Protein AF-A0A4U7D357-F1 (afdb_monomer_lite)

Radius of gyration: 19.38 Å; chains: 1; bounding box: 42×26×47 Å

Foldseek 3Di:
DQQPLQPDPFKDWDDDWDQDPPGDIDTDIGGDPVSVVSSVVPHDPVDDDDDPDDDDDDPVCVVPPVVDDPLVVLLVVLCVVQQCVPVVGRDDSVSSCVVSVHDD

Structure (mmCIF, N/CA/C/O backbone):
data_AF-A0A4U7D357-F1
#
_entry.id   AF-A0A4U7D357-F1
#
loop_
_atom_site.group_PDB
_atom_site.id
_atom_site.type_symbol
_atom_site.label_atom_id
_atom_site.label_alt_id
_atom_site.label_comp_id
_atom_site.label_asym_id
_atom_site.label_entity_id
_atom_site.label_seq_id
_atom_site.pdbx_PDB_ins_code
_atom_site.Cartn_x
_atom_site.Cartn_y
_atom_site.Cartn_z
_atom_site.occupancy
_atom_site.B_iso_or_equiv
_atom_site.auth_seq_id
_atom_site.auth_comp_id
_atom_site.auth_asym_id
_atom_site.auth_atom_id
_atom_site.pdbx_PDB_model_num
ATOM 1 N N . THR A 1 1 ? 21.815 9.676 -16.291 1.00 62.72 1 THR A N 1
ATOM 2 C CA . THR A 1 1 ? 21.572 9.905 -14.844 1.00 62.72 1 THR A CA 1
ATOM 3 C C . THR A 1 1 ? 21.053 8.634 -14.205 1.00 62.72 1 THR A C 1
ATOM 5 O O . THR A 1 1 ? 20.469 7.845 -14.932 1.00 62.72 1 THR A O 1
ATOM 8 N N . MET A 1 2 ? 21.259 8.429 -12.896 1.00 68.50 2 MET A N 1
ATOM 9 C CA . MET A 1 2 ? 20.812 7.238 -12.142 1.00 68.50 2 MET A CA 1
ATOM 10 C C . MET A 1 2 ? 19.373 6.802 -12.481 1.00 68.50 2 MET A C 1
ATOM 12 O O . MET A 1 2 ? 19.167 5.649 -12.819 1.00 68.50 2 MET A O 1
ATOM 16 N N . PHE A 1 3 ? 18.420 7.739 -12.516 1.00 73.62 3 PHE A N 1
ATOM 17 C CA . PHE A 1 3 ? 17.002 7.461 -12.799 1.00 73.62 3 PHE A CA 1
ATOM 18 C C . PHE A 1 3 ? 16.560 7.820 -14.226 1.00 73.62 3 PHE A C 1
ATOM 20 O O . PHE A 1 3 ? 15.379 8.024 -14.483 1.00 73.62 3 PHE A O 1
ATOM 27 N N . GLY A 1 4 ? 17.498 7.973 -15.164 1.00 78.88 4 GLY A N 1
ATOM 28 C CA . GLY A 1 4 ? 17.178 8.417 -16.525 1.00 78.88 4 GLY A CA 1
ATOM 29 C C . GLY A 1 4 ? 16.250 7.458 -17.274 1.00 78.88 4 GLY A C 1
ATOM 30 O O . GLY A 1 4 ? 15.350 7.918 -17.969 1.00 78.88 4 GLY A O 1
ATOM 31 N N . SER A 1 5 ? 16.429 6.147 -17.091 1.00 81.81 5 SER A N 1
ATOM 32 C CA . SER A 1 5 ? 15.623 5.120 -17.761 1.00 81.81 5 SER A CA 1
ATOM 33 C C . SER A 1 5 ? 14.165 5.090 -17.293 1.00 81.81 5 SER A C 1
ATOM 35 O O . SER A 1 5 ? 13.281 4.775 -18.084 1.00 81.81 5 SER A O 1
ATOM 37 N N . LEU A 1 6 ? 13.905 5.503 -16.047 1.00 80.69 6 LEU A N 1
ATOM 38 C CA . LEU A 1 6 ? 12.559 5.626 -15.480 1.00 80.69 6 LEU A CA 1
ATOM 39 C C . LEU A 1 6 ? 11.828 6.895 -15.948 1.00 80.69 6 LEU A C 1
ATOM 41 O O . LEU A 1 6 ? 10.616 7.001 -15.798 1.00 80.69 6 LEU A O 1
ATOM 45 N N . ARG A 1 7 ? 12.539 7.868 -16.536 1.00 82.88 7 ARG A N 1
ATOM 46 C CA . ARG A 1 7 ? 11.960 9.109 -17.085 1.00 82.88 7 ARG A CA 1
ATOM 47 C C . ARG A 1 7 ? 11.605 8.922 -18.560 1.00 82.88 7 ARG A C 1
ATOM 49 O O . ARG A 1 7 ? 12.091 9.653 -19.422 1.00 82.88 7 ARG A O 1
ATOM 56 N N . ARG A 1 8 ? 10.784 7.911 -18.843 1.00 86.25 8 ARG A N 1
ATOM 57 C CA . ARG A 1 8 ? 10.341 7.535 -20.191 1.00 86.25 8 ARG A CA 1
ATOM 58 C C . ARG A 1 8 ? 8.829 7.714 -20.324 1.00 86.25 8 ARG A C 1
ATOM 60 O O . ARG A 1 8 ? 8.083 7.507 -19.374 1.00 86.25 8 ARG A O 1
ATOM 67 N N . THR A 1 9 ? 8.371 8.081 -21.518 1.00 86.25 9 THR A N 1
ATOM 68 C CA . THR A 1 9 ? 6.939 8.140 -21.840 1.00 86.25 9 THR A CA 1
ATOM 69 C C . THR A 1 9 ? 6.276 6.786 -21.584 1.00 86.25 9 THR A C 1
ATOM 71 O O . THR A 1 9 ? 6.781 5.761 -22.037 1.00 86.25 9 THR A O 1
ATOM 74 N N . GLY A 1 10 ? 5.148 6.782 -20.870 1.00 86.69 10 GLY A N 1
ATOM 75 C CA . GLY A 1 10 ? 4.438 5.551 -20.504 1.00 86.69 10 GLY A CA 1
ATOM 76 C C . GLY A 1 10 ? 4.998 4.837 -19.271 1.00 86.69 10 GLY A C 1
ATOM 77 O O . GLY A 1 10 ? 4.591 3.713 -19.005 1.00 86.69 10 GLY A O 1
ATOM 78 N N . VAL A 1 11 ? 5.912 5.474 -18.530 1.00 91.50 11 VAL A N 1
ATOM 79 C CA . VAL A 1 11 ? 6.450 4.984 -17.256 1.00 91.50 11 VAL A CA 1
ATOM 80 C C . VAL A 1 11 ? 6.209 6.033 -16.172 1.00 91.50 11 VAL A C 1
ATOM 82 O O . VAL A 1 11 ? 6.574 7.198 -16.332 1.00 91.50 11 VAL A O 1
ATOM 85 N N . VAL A 1 12 ? 5.594 5.626 -15.062 1.00 90.19 12 VAL A N 1
ATOM 86 C CA . VAL A 1 12 ? 5.304 6.488 -13.909 1.00 90.19 12 VAL A CA 1
ATOM 87 C C . VAL A 1 12 ? 5.824 5.823 -12.643 1.00 90.19 12 VAL A C 1
ATOM 89 O O . VAL A 1 12 ? 5.436 4.707 -12.322 1.00 90.19 12 VAL A O 1
ATOM 92 N N . VAL A 1 13 ? 6.687 6.516 -11.903 1.00 89.25 13 VAL A N 1
ATOM 93 C CA . VAL A 1 13 ? 7.080 6.099 -10.550 1.00 89.25 13 VAL A CA 1
ATOM 94 C C . VAL A 1 13 ? 6.053 6.654 -9.573 1.00 89.25 13 VAL A C 1
ATOM 96 O O . VAL A 1 13 ? 5.786 7.858 -9.595 1.00 89.25 13 VAL A O 1
ATOM 99 N N . VAL A 1 14 ? 5.483 5.798 -8.729 1.00 86.31 14 VAL A N 1
ATOM 100 C CA . VAL A 1 14 ? 4.456 6.193 -7.756 1.00 86.31 14 VAL A CA 1
ATOM 101 C C . VAL A 1 14 ? 4.980 6.106 -6.320 1.00 86.31 14 VAL A C 1
ATOM 103 O O . VAL A 1 14 ? 5.792 5.229 -6.025 1.00 86.31 14 VAL A O 1
ATOM 106 N N . PRO A 1 15 ? 4.552 7.012 -5.420 1.00 82.50 15 PRO A N 1
ATOM 107 C CA . PRO A 1 15 ? 4.867 6.912 -4.000 1.00 82.50 15 PRO A CA 1
ATOM 108 C C . PRO A 1 15 ? 4.249 5.668 -3.328 1.00 82.50 15 PRO A C 1
ATOM 110 O O . PRO A 1 15 ? 3.219 5.180 -3.799 1.00 82.50 15 PRO A O 1
ATOM 113 N N . PRO A 1 16 ? 4.813 5.228 -2.186 1.00 83.88 16 PRO A N 1
ATOM 114 C CA . PRO A 1 16 ? 6.035 5.749 -1.567 1.00 83.88 16 PRO A CA 1
ATOM 115 C C . PRO A 1 16 ? 7.311 5.277 -2.284 1.00 83.88 16 PRO A C 1
ATOM 117 O O . PRO A 1 16 ? 7.348 4.216 -2.899 1.00 83.88 16 PRO A O 1
ATOM 120 N N . ILE A 1 17 ? 8.376 6.074 -2.170 1.00 85.88 17 ILE A N 1
ATOM 121 C CA . ILE A 1 17 ? 9.738 5.648 -2.510 1.00 85.88 17 ILE A CA 1
ATOM 122 C C . ILE A 1 17 ? 10.468 5.438 -1.184 1.00 85.88 17 ILE A C 1
ATOM 124 O O . ILE A 1 17 ? 10.688 6.399 -0.446 1.00 85.88 17 ILE A O 1
ATOM 128 N N . ASP A 1 18 ? 10.801 4.188 -0.876 1.00 87.25 18 ASP A N 1
ATOM 129 C CA . ASP A 1 18 ? 11.463 3.787 0.367 1.00 87.25 18 ASP A CA 1
ATOM 130 C C . ASP A 1 18 ? 12.979 3.732 0.143 1.00 87.25 18 ASP A C 1
ATOM 132 O O . ASP A 1 18 ? 13.487 2.875 -0.586 1.00 87.25 18 ASP A O 1
ATOM 136 N N . PHE A 1 19 ? 13.698 4.681 0.743 1.00 88.62 19 PHE A N 1
ATOM 137 C CA . PHE A 1 19 ? 15.157 4.723 0.729 1.00 88.62 19 PHE A CA 1
ATOM 138 C C . PHE A 1 19 ? 15.688 4.059 1.990 1.00 88.62 19 PHE A C 1
ATOM 140 O O . PHE A 1 19 ? 15.497 4.557 3.100 1.00 88.62 19 PHE A O 1
ATOM 147 N N . ARG A 1 20 ? 16.395 2.950 1.808 1.00 87.75 20 ARG A N 1
ATOM 148 C CA . ARG A 1 20 ? 16.955 2.174 2.906 1.00 87.75 20 ARG A CA 1
ATOM 149 C C . ARG A 1 20 ? 18.408 2.561 3.172 1.00 87.75 20 ARG A C 1
ATOM 151 O O . ARG A 1 20 ? 19.075 3.129 2.297 1.00 87.75 20 ARG A O 1
ATOM 158 N N . PRO A 1 21 ? 18.927 2.231 4.368 1.00 84.44 21 PRO A N 1
ATOM 159 C CA . PRO A 1 21 ? 20.365 2.158 4.584 1.00 84.44 21 PRO A CA 1
ATOM 160 C C . PRO A 1 21 ? 21.028 1.320 3.477 1.00 84.44 21 PRO A C 1
ATOM 162 O O . PRO A 1 21 ? 20.376 0.495 2.841 1.00 84.44 21 PRO A O 1
ATOM 165 N N . ASP A 1 22 ? 22.306 1.569 3.207 1.00 87.25 22 ASP A N 1
ATOM 166 C CA . ASP A 1 22 ? 23.097 0.872 2.174 1.00 87.25 22 ASP A CA 1
ATOM 167 C C . ASP A 1 22 ? 22.789 1.262 0.715 1.00 87.25 22 ASP A C 1
ATOM 169 O O . ASP A 1 22 ? 23.326 0.677 -0.223 1.00 87.25 22 ASP A O 1
ATOM 173 N N . GLY A 1 23 ? 21.992 2.315 0.502 1.00 87.06 23 GLY A N 1
ATOM 174 C CA . GLY A 1 23 ? 21.773 2.896 -0.828 1.00 87.06 23 GLY A CA 1
ATOM 175 C C . GLY A 1 23 ? 20.736 2.160 -1.678 1.00 87.06 23 GLY A C 1
ATOM 176 O O . GLY A 1 23 ? 20.643 2.412 -2.880 1.00 87.06 23 GLY A O 1
ATOM 177 N N . VAL A 1 24 ? 19.939 1.284 -1.062 1.00 91.12 24 VAL A N 1
ATOM 178 C CA . VAL A 1 24 ? 18.828 0.580 -1.714 1.00 91.12 24 VAL A CA 1
ATOM 179 C C . VAL A 1 24 ? 17.600 1.490 -1.778 1.00 91.12 24 VAL A C 1
ATOM 181 O O . VAL A 1 24 ? 17.223 2.115 -0.788 1.00 91.12 24 VAL A O 1
ATOM 184 N N . ALA A 1 25 ? 16.947 1.539 -2.940 1.00 90.62 25 ALA A N 1
ATOM 185 C CA . ALA A 1 25 ? 15.670 2.221 -3.121 1.00 90.62 25 ALA A CA 1
ATOM 186 C C . ALA A 1 25 ? 14.605 1.218 -3.577 1.00 90.62 25 ALA A C 1
ATOM 188 O O . ALA A 1 25 ? 14.748 0.601 -4.633 1.00 90.62 25 ALA A O 1
ATOM 189 N N . ARG A 1 26 ? 13.525 1.080 -2.802 1.00 90.69 26 ARG A N 1
ATOM 190 C CA . ARG A 1 26 ? 12.326 0.332 -3.197 1.00 90.69 26 ARG A CA 1
ATOM 191 C C . ARG A 1 26 ? 11.300 1.322 -3.739 1.00 90.69 26 ARG A C 1
ATOM 193 O O . ARG A 1 26 ? 10.977 2.321 -3.099 1.00 90.69 26 ARG A O 1
ATOM 200 N N . LEU A 1 27 ? 10.806 1.046 -4.938 1.00 88.69 27 LEU A N 1
ATOM 201 C CA . LEU A 1 27 ? 9.866 1.900 -5.654 1.00 88.69 27 LEU A CA 1
ATOM 202 C C . LEU A 1 27 ? 8.866 1.048 -6.433 1.00 88.69 27 LEU A C 1
ATOM 204 O O . LEU A 1 27 ? 9.183 -0.072 -6.832 1.00 88.69 27 LEU A O 1
ATOM 208 N N . THR A 1 28 ? 7.685 1.608 -6.678 1.00 89.12 28 THR A N 1
ATOM 209 C CA . THR A 1 28 ? 6.685 1.032 -7.582 1.00 89.12 28 THR A CA 1
ATOM 210 C C . THR A 1 28 ? 6.702 1.802 -8.900 1.00 89.12 28 THR A C 1
ATOM 212 O O . THR A 1 28 ? 6.700 3.037 -8.913 1.00 89.12 28 THR A O 1
ATOM 215 N N . VAL A 1 29 ? 6.710 1.074 -10.020 1.00 90.00 29 VAL A N 1
ATOM 216 C CA . VAL A 1 29 ? 6.660 1.640 -11.374 1.00 90.00 29 VAL A CA 1
ATOM 217 C C . VAL A 1 29 ? 5.432 1.127 -12.105 1.00 90.00 29 VAL A C 1
ATOM 219 O O . VAL A 1 29 ? 5.178 -0.073 -12.126 1.00 90.00 29 VAL A O 1
ATOM 222 N N . LEU A 1 30 ? 4.709 2.042 -12.742 1.00 89.62 30 LEU A N 1
ATOM 223 C CA . LEU A 1 30 ? 3.541 1.770 -13.568 1.00 89.62 30 LEU A CA 1
ATOM 224 C C . LEU A 1 30 ? 3.856 2.036 -15.027 1.00 89.62 30 LEU A C 1
ATOM 226 O O . LEU A 1 30 ? 4.535 3.010 -15.352 1.00 89.62 30 LEU A O 1
ATOM 230 N N . GLY A 1 31 ? 3.317 1.203 -15.903 1.00 89.25 31 GLY A N 1
ATOM 231 C CA . GLY A 1 31 ? 3.440 1.374 -17.338 1.00 89.25 31 GLY A CA 1
ATOM 232 C C . GLY A 1 31 ? 3.029 0.123 -18.092 1.00 89.25 31 GLY A C 1
ATOM 233 O O . GLY A 1 31 ? 2.878 -0.951 -17.509 1.00 89.25 31 GLY A O 1
ATOM 234 N N . ASP A 1 32 ? 2.888 0.268 -19.404 1.00 88.44 32 ASP A N 1
ATOM 235 C CA . ASP A 1 32 ? 2.678 -0.871 -20.291 1.00 88.44 32 ASP A CA 1
ATOM 236 C C . ASP A 1 32 ? 3.935 -1.753 -20.365 1.00 88.44 32 ASP A C 1
ATOM 238 O O . ASP A 1 32 ? 5.064 -1.300 -20.136 1.00 88.44 32 ASP A O 1
ATOM 242 N N . GLN A 1 33 ? 3.753 -3.022 -20.746 1.00 87.56 33 GLN A N 1
ATOM 243 C CA . GLN A 1 33 ? 4.828 -4.023 -20.741 1.00 87.56 33 GLN A CA 1
ATOM 244 C C . GLN A 1 33 ? 6.077 -3.600 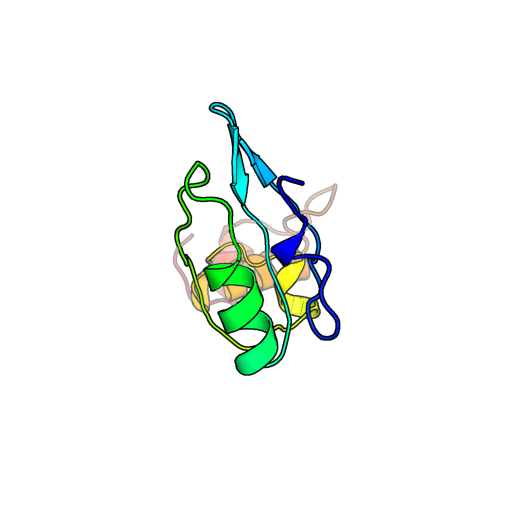-21.533 1.00 87.56 33 GLN A C 1
ATOM 246 O O . GLN A 1 33 ? 7.197 -3.853 -21.091 1.00 87.56 33 GLN A O 1
ATOM 251 N N . GLY A 1 34 ? 5.900 -2.958 -22.693 1.00 91.44 34 GLY A N 1
ATOM 252 C CA . GLY A 1 34 ? 7.007 -2.489 -23.535 1.00 91.44 34 GLY A CA 1
ATOM 253 C C . GLY A 1 34 ? 7.834 -1.387 -22.861 1.00 91.44 34 GLY A C 1
ATOM 254 O O . GLY A 1 34 ? 9.016 -1.603 -22.585 1.00 91.44 34 GLY A O 1
ATOM 255 N N . PRO A 1 35 ? 7.229 -0.226 -22.541 1.00 91.00 35 PRO A N 1
ATOM 256 C CA . PRO A 1 35 ? 7.904 0.852 -21.822 1.00 91.00 35 PRO A CA 1
ATOM 257 C C . PRO A 1 35 ? 8.577 0.412 -20.516 1.00 91.00 35 PRO A C 1
ATOM 259 O O . PRO A 1 35 ? 9.695 0.852 -20.245 1.00 91.00 35 PRO A O 1
ATOM 262 N N . LEU A 1 36 ? 7.942 -0.474 -19.737 1.00 90.12 36 LEU A N 1
ATOM 263 C CA . LEU A 1 36 ? 8.509 -0.978 -18.485 1.00 90.12 36 LEU A CA 1
ATOM 264 C C . LEU A 1 36 ? 9.746 -1.855 -18.726 1.00 90.12 36 LEU A C 1
ATOM 266 O O . LEU A 1 36 ? 10.772 -1.667 -18.071 1.00 90.12 36 LEU A O 1
ATOM 270 N N . ARG A 1 37 ? 9.681 -2.775 -19.697 1.00 90.06 37 ARG A N 1
ATOM 271 C CA . ARG A 1 37 ? 10.822 -3.622 -20.075 1.00 90.06 37 ARG A CA 1
ATOM 272 C C . ARG A 1 37 ? 12.014 -2.779 -20.521 1.00 90.06 37 ARG A C 1
ATOM 274 O O . ARG A 1 37 ? 13.132 -3.031 -20.080 1.00 90.06 37 ARG A O 1
ATOM 281 N N . ASP A 1 38 ? 11.775 -1.764 -21.344 1.00 92.50 38 ASP A N 1
ATOM 282 C CA . ASP A 1 38 ? 12.833 -0.873 -21.820 1.00 92.50 38 ASP A CA 1
ATOM 283 C C . ASP A 1 38 ? 13.429 -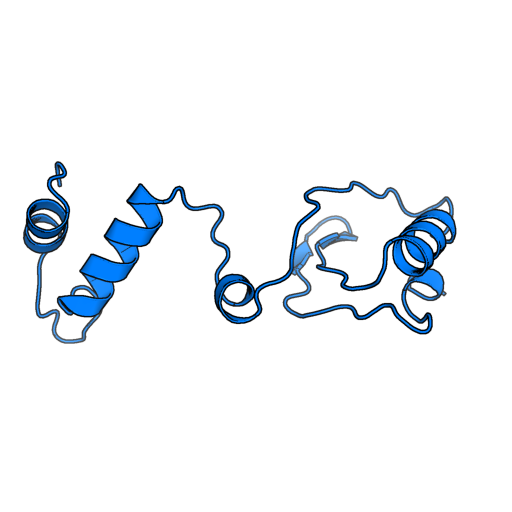0.016 -20.693 1.00 92.50 38 ASP A C 1
ATOM 285 O O . ASP A 1 38 ? 14.628 0.267 -20.693 1.00 92.50 38 ASP A O 1
ATOM 289 N N . ALA A 1 39 ? 12.610 0.403 -19.723 1.00 91.00 39 ALA A N 1
ATOM 290 C CA . ALA A 1 39 ? 13.075 1.157 -18.563 1.00 91.00 39 ALA A CA 1
ATOM 291 C C . ALA A 1 39 ? 13.985 0.316 -17.652 1.00 91.00 39 ALA A C 1
ATOM 293 O O . ALA A 1 39 ? 15.013 0.822 -17.196 1.00 91.00 39 ALA A O 1
ATOM 294 N N . LEU A 1 40 ? 13.641 -0.960 -17.436 1.00 89.00 40 LEU A N 1
ATOM 295 C CA . LEU A 1 40 ? 14.469 -1.911 -16.685 1.00 89.00 40 LEU A CA 1
ATOM 296 C C . LEU A 1 40 ? 15.769 -2.235 -17.431 1.00 89.00 40 LEU A C 1
ATOM 298 O O . LEU A 1 40 ? 16.843 -2.159 -16.847 1.00 89.00 40 LEU A O 1
ATOM 302 N N . ALA A 1 41 ? 15.694 -2.509 -18.736 1.00 90.44 41 ALA A N 1
ATOM 303 C CA . ALA A 1 41 ? 16.873 -2.792 -19.559 1.00 90.44 41 ALA A CA 1
ATOM 304 C C . ALA A 1 41 ? 17.821 -1.585 -19.706 1.00 90.44 41 ALA A C 1
ATOM 306 O O . ALA A 1 41 ? 19.002 -1.755 -19.988 1.00 90.44 41 ALA A O 1
ATOM 307 N N . GLY A 1 42 ? 17.308 -0.363 -19.539 1.00 90.88 42 GLY A N 1
ATOM 308 C CA . GLY A 1 42 ? 18.091 0.871 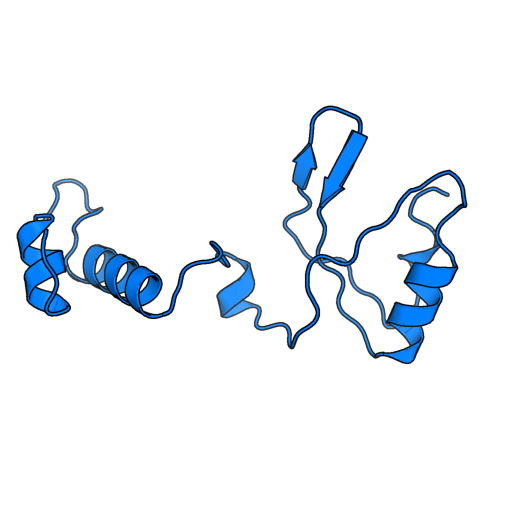-19.598 1.00 90.88 42 GLY A CA 1
ATOM 309 C C . GLY A 1 42 ? 18.731 1.286 -18.270 1.00 90.88 42 GLY A C 1
ATOM 310 O O . GLY A 1 42 ? 19.320 2.371 -18.210 1.00 90.88 42 GLY A O 1
ATOM 311 N N . LEU A 1 43 ? 18.577 0.496 -17.200 1.00 89.94 43 LEU A N 1
ATOM 312 C CA . LEU A 1 43 ? 19.246 0.771 -15.931 1.00 89.94 43 LEU A CA 1
ATOM 313 C C . LEU A 1 43 ? 20.773 0.668 -16.109 1.00 89.94 43 LEU A C 1
ATOM 315 O O . LEU A 1 43 ? 21.250 -0.249 -16.770 1.00 89.94 43 LEU A O 1
ATOM 319 N N . PRO A 1 44 ? 21.564 1.612 -15.565 1.00 89.75 44 PRO A N 1
ATOM 320 C CA . PRO A 1 44 ? 23.019 1.535 -15.652 1.00 89.75 44 PRO A CA 1
ATOM 321 C C . PRO A 1 44 ? 23.572 0.284 -14.958 1.00 89.75 44 PRO A C 1
ATOM 323 O O . PRO A 1 44 ? 23.173 0.026 -13.830 1.00 89.75 44 PRO A O 1
ATOM 326 N N . ASP A 1 45 ? 24.597 -0.358 -15.527 1.00 88.50 45 ASP A N 1
ATOM 327 C CA . ASP A 1 45 ? 25.222 -1.598 -15.007 1.00 88.50 45 ASP A CA 1
ATOM 328 C C . ASP A 1 45 ? 25.675 -1.552 -13.535 1.00 88.50 45 ASP A C 1
ATOM 330 O O . ASP A 1 45 ? 25.856 -2.577 -12.889 1.00 88.50 45 ASP A O 1
ATOM 334 N N . ARG A 1 46 ? 25.890 -0.350 -12.987 1.00 89.38 46 ARG A N 1
ATOM 335 C CA . ARG A 1 46 ? 26.248 -0.134 -11.573 1.00 89.38 46 ARG A CA 1
ATOM 336 C C . ARG A 1 46 ? 25.060 -0.230 -10.605 1.00 89.38 46 ARG A C 1
ATOM 338 O O . ARG A 1 46 ? 25.261 -0.059 -9.407 1.00 89.38 46 ARG A O 1
ATOM 345 N N . ILE A 1 47 ? 23.840 -0.361 -11.118 1.00 88.69 47 ILE A N 1
ATOM 346 C CA . ILE A 1 47 ? 22.614 -0.512 -10.338 1.00 88.69 47 ILE A CA 1
ATOM 347 C C . ILE A 1 47 ? 22.200 -1.971 -10.451 1.00 88.69 47 ILE A C 1
ATOM 349 O O . ILE A 1 47 ? 21.812 -2.414 -11.528 1.00 88.69 47 ILE A O 1
ATOM 353 N N . ASP A 1 48 ? 22.266 -2.690 -9.336 1.00 89.94 48 ASP A N 1
ATOM 354 C CA . ASP A 1 48 ? 21.607 -3.985 -9.240 1.00 89.94 48 ASP A CA 1
ATOM 355 C C . ASP A 1 48 ? 20.095 -3.777 -9.089 1.00 89.94 48 ASP A C 1
ATOM 357 O O . ASP A 1 48 ? 19.649 -2.852 -8.401 1.00 89.94 48 ASP A O 1
ATOM 361 N N . SER A 1 49 ? 19.305 -4.596 -9.777 1.00 89.44 49 SER A N 1
ATOM 362 C CA . SER A 1 49 ? 17.853 -4.445 -9.824 1.00 89.44 49 SER A CA 1
ATOM 363 C C . SER A 1 49 ? 17.161 -5.782 -9.628 1.00 89.44 49 SER A C 1
ATOM 365 O O . SER A 1 49 ? 17.386 -6.721 -10.389 1.00 89.44 49 SER A O 1
ATOM 367 N N . GLU A 1 50 ? 16.244 -5.823 -8.670 1.00 91.00 50 GLU A N 1
ATOM 368 C CA . GLU A 1 50 ? 15.419 -6.984 -8.372 1.00 91.00 50 GLU A CA 1
ATOM 369 C C . GLU A 1 50 ? 13.942 -6.636 -8.583 1.00 91.00 50 GLU A C 1
ATOM 371 O O . GLU A 1 50 ? 13.441 -5.626 -8.078 1.00 91.00 50 GLU A O 1
ATOM 376 N N . VAL A 1 51 ? 13.225 -7.476 -9.334 1.00 89.94 51 VAL A N 1
ATOM 377 C CA . VAL A 1 51 ? 11.773 -7.342 -9.496 1.00 89.94 51 VAL A CA 1
ATOM 378 C C . VAL A 1 51 ? 11.089 -8.114 -8.376 1.00 89.94 51 VAL A C 1
ATOM 380 O O . VAL A 1 51 ? 10.979 -9.334 -8.429 1.00 89.94 51 VAL A O 1
ATOM 383 N N . LEU A 1 52 ? 10.603 -7.384 -7.375 1.00 88.25 52 LEU A N 1
ATOM 384 C CA . LEU A 1 52 ? 9.948 -7.968 -6.202 1.00 88.25 52 LEU A CA 1
ATOM 385 C C . LEU A 1 52 ? 8.518 -8.452 -6.491 1.00 88.25 52 LEU A C 1
ATOM 387 O O . LEU A 1 52 ? 8.061 -9.427 -5.901 1.00 88.25 52 LEU A O 1
ATOM 391 N N . ARG A 1 53 ? 7.789 -7.756 -7.377 1.00 83.06 53 ARG A N 1
ATOM 392 C CA . ARG A 1 53 ? 6.394 -8.065 -7.727 1.00 83.06 53 ARG A CA 1
ATOM 393 C C . ARG A 1 53 ? 6.023 -7.507 -9.103 1.00 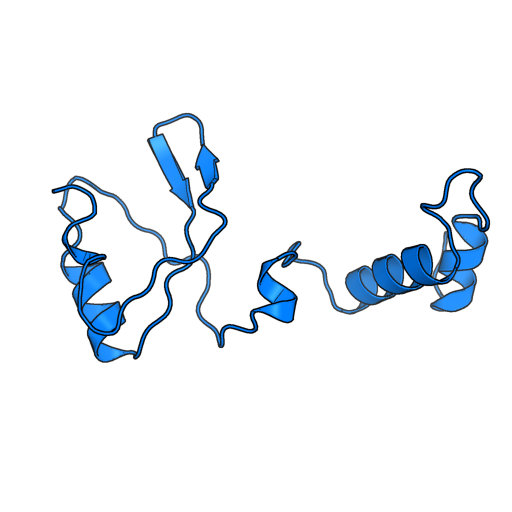83.06 53 ARG A C 1
ATOM 395 O O . ARG A 1 53 ? 6.490 -6.437 -9.485 1.00 83.06 53 ARG A O 1
ATOM 402 N N . ILE A 1 54 ? 5.136 -8.209 -9.811 1.00 86.50 54 ILE A N 1
ATOM 403 C CA . ILE A 1 54 ? 4.435 -7.730 -11.011 1.00 86.50 54 ILE A CA 1
ATOM 404 C C . ILE A 1 54 ? 2.936 -7.943 -10.792 1.00 86.50 54 ILE A C 1
ATOM 406 O O . ILE A 1 54 ? 2.533 -9.016 -10.347 1.00 86.50 54 ILE A O 1
ATOM 410 N N . GLY A 1 55 ? 2.114 -6.947 -11.111 1.00 82.69 55 GLY A N 1
ATOM 411 C CA . GLY A 1 55 ? 0.663 -7.042 -10.979 1.00 82.69 55 GLY A CA 1
ATOM 412 C C . GLY A 1 55 ? -0.053 -5.808 -11.511 1.00 82.69 55 GLY A C 1
ATOM 413 O O . GLY A 1 55 ? 0.585 -4.848 -11.950 1.00 82.69 55 GLY A O 1
ATOM 414 N N . GLU A 1 56 ? -1.382 -5.847 -11.469 1.00 79.69 56 GLU A N 1
ATOM 415 C CA . GLU A 1 56 ? -2.198 -4.662 -11.712 1.00 79.69 56 GLU A CA 1
ATOM 416 C C . GLU A 1 56 ? -2.057 -3.684 -10.545 1.00 79.69 56 GLU A C 1
ATOM 418 O O . GLU A 1 56 ? -1.978 -4.078 -9.380 1.00 79.69 56 GLU A O 1
ATOM 423 N N . TYR A 1 57 ? -2.007 -2.393 -10.860 1.00 73.69 57 TYR A N 1
ATOM 424 C CA . TYR A 1 57 ? -1.920 -1.361 -9.840 1.00 73.69 57 TYR A CA 1
ATOM 425 C C . TYR A 1 57 ? -3.308 -0.869 -9.450 1.00 73.69 57 TYR A C 1
ATOM 427 O O . TYR A 1 57 ? -3.957 -0.153 -10.213 1.00 73.69 57 TYR A O 1
ATOM 435 N N . ASP A 1 58 ? -3.725 -1.200 -8.230 1.00 72.44 58 ASP A N 1
ATOM 436 C CA . ASP A 1 58 ? -4.861 -0.564 -7.573 1.00 72.44 58 ASP A CA 1
ATOM 437 C C . ASP A 1 58 ? -4.360 0.512 -6.596 1.00 72.44 58 ASP A C 1
ATOM 439 O O . ASP A 1 58 ? -3.758 0.222 -5.560 1.00 72.44 58 ASP A O 1
ATOM 443 N N . TRP A 1 59 ? -4.619 1.782 -6.922 1.00 61.00 59 TRP A N 1
ATOM 444 C CA . TRP A 1 59 ? -4.238 2.938 -6.102 1.00 61.00 59 TRP A CA 1
ATOM 445 C C . TRP A 1 59 ? -4.913 2.947 -4.724 1.00 61.00 59 TRP A C 1
ATOM 447 O O . TRP A 1 59 ? -4.389 3.567 -3.798 1.00 61.00 59 TRP A O 1
ATOM 457 N N . ARG A 1 60 ? -6.056 2.263 -4.570 1.00 58.75 60 ARG A N 1
ATOM 458 C CA . ARG A 1 60 ? -6.732 2.105 -3.274 1.00 58.75 60 ARG A CA 1
ATOM 459 C C . ARG A 1 60 ? -5.998 1.114 -2.379 1.00 58.75 60 ARG A C 1
ATOM 461 O O . ARG A 1 60 ? -5.986 1.300 -1.168 1.00 58.75 60 ARG A O 1
ATOM 468 N N . GLN A 1 61 ? -5.365 0.109 -2.981 1.00 54.47 61 GLN A N 1
ATOM 469 C CA . GLN A 1 61 ? -4.553 -0.885 -2.284 1.00 54.47 61 GLN A CA 1
ATOM 470 C C . GLN A 1 61 ? -3.130 -0.372 -2.033 1.00 54.47 61 GLN A C 1
ATOM 472 O O . GLN A 1 61 ? -2.542 -0.691 -1.020 1.00 54.47 61 GLN A O 1
ATOM 477 N N . HIS A 1 62 ? -2.559 0.478 -2.890 1.00 52.28 62 HIS A N 1
ATOM 478 C CA . HIS A 1 62 ? -1.139 0.847 -2.776 1.00 52.28 62 HIS A CA 1
ATOM 479 C C . HIS A 1 62 ? -0.767 1.860 -1.687 1.00 52.28 62 HIS A C 1
ATOM 481 O O . HIS A 1 62 ? 0.407 1.940 -1.327 1.00 52.28 62 HIS A O 1
ATOM 487 N N . LEU A 1 63 ? -1.713 2.634 -1.142 1.00 49.72 63 LEU A N 1
ATOM 488 C CA . LEU A 1 63 ? -1.406 3.446 0.047 1.00 49.72 63 LEU A CA 1
ATOM 489 C C . LEU A 1 63 ? -1.106 2.557 1.266 1.00 49.72 63 LEU A C 1
ATOM 491 O O . LEU A 1 63 ? -0.390 2.984 2.167 1.00 49.72 63 LEU A O 1
ATOM 495 N N . PHE A 1 64 ? -1.603 1.317 1.245 1.00 49.78 64 PHE A N 1
ATOM 496 C CA . PHE A 1 64 ? -1.388 0.287 2.244 1.00 49.78 64 PHE A CA 1
ATOM 497 C C . PHE A 1 64 ? -1.470 -1.075 1.549 1.00 49.78 64 PHE A C 1
ATOM 499 O O . PHE A 1 64 ? -2.505 -1.733 1.617 1.00 49.78 64 PHE A O 1
ATOM 506 N N . ASP A 1 65 ? -0.384 -1.518 0.910 1.00 58.28 65 ASP A N 1
ATOM 507 C CA . ASP A 1 65 ? -0.188 -2.944 0.617 1.00 58.28 65 ASP A CA 1
ATOM 508 C C . ASP A 1 65 ? 0.779 -3.511 1.668 1.00 58.28 65 ASP A C 1
ATOM 510 O O . ASP A 1 65 ? 1.983 -3.611 1.425 1.00 58.28 65 ASP A O 1
ATOM 514 N N . PRO A 1 66 ? 0.291 -3.785 2.891 1.00 58.94 66 PRO A N 1
ATOM 515 C CA . PRO A 1 66 ? 1.095 -4.296 3.994 1.00 58.94 66 PRO A CA 1
ATOM 516 C C . PRO A 1 66 ? 1.552 -5.753 3.810 1.00 58.94 66 PRO A C 1
ATOM 518 O O . PRO A 1 66 ? 1.976 -6.359 4.790 1.00 58.94 66 PRO A O 1
ATOM 521 N N . GLU A 1 67 ? 1.456 -6.330 2.602 1.00 68.19 67 GLU A N 1
ATOM 522 C CA . GLU A 1 67 ? 1.703 -7.760 2.356 1.00 68.19 67 GLU A CA 1
ATOM 523 C C . GLU A 1 67 ? 0.825 -8.656 3.251 1.00 68.19 67 GLU A C 1
ATOM 525 O O . GLU A 1 67 ? 1.211 -9.760 3.635 1.00 68.19 67 GLU A O 1
ATOM 530 N N . LEU A 1 68 ? -0.369 -8.169 3.604 1.00 79.06 68 LEU A N 1
ATOM 531 C CA . LEU A 1 68 ? -1.318 -8.919 4.415 1.00 79.06 68 LEU A CA 1
ATOM 532 C C . LEU A 1 68 ? -2.030 -9.958 3.556 1.00 79.06 68 LEU A C 1
ATOM 534 O O . LEU A 1 68 ? -2.456 -9.692 2.435 1.00 79.06 68 LEU A O 1
ATOM 538 N N . THR A 1 69 ? -2.197 -11.144 4.126 1.00 84.62 69 THR A N 1
ATOM 539 C CA . THR A 1 69 ? -3.168 -12.122 3.626 1.00 84.62 69 THR A CA 1
ATOM 540 C C . THR A 1 69 ? -4.585 -11.553 3.713 1.00 84.62 69 THR A C 1
ATOM 542 O O . THR A 1 69 ? -4.850 -10.712 4.576 1.00 84.62 69 THR A O 1
ATOM 545 N N . ASP A 1 70 ? -5.512 -12.070 2.902 1.00 80.38 70 ASP A N 1
ATOM 546 C CA . ASP A 1 70 ? -6.927 -11.661 2.929 1.00 80.38 70 ASP A CA 1
ATOM 547 C C . ASP A 1 70 ? -7.486 -11.651 4.362 1.00 80.38 70 ASP A C 1
ATOM 549 O O . ASP A 1 70 ? -8.056 -10.665 4.817 1.00 80.38 70 ASP A O 1
ATOM 553 N N . ARG A 1 71 ? -7.183 -12.696 5.144 1.00 88.56 71 ARG A N 1
ATOM 554 C CA . ARG A 1 71 ? -7.641 -12.816 6.535 1.00 88.56 71 ARG A CA 1
ATOM 555 C C . ARG A 1 71 ? -7.053 -11.759 7.472 1.00 88.56 71 ARG A C 1
ATOM 557 O O . ARG A 1 71 ? -7.701 -11.345 8.428 1.00 88.56 71 ARG A O 1
ATOM 564 N N . GLN A 1 72 ? -5.812 -11.339 7.245 1.00 91.31 72 GLN A N 1
ATOM 565 C CA . GLN A 1 72 ? -5.203 -10.275 8.043 1.00 91.31 72 GLN A CA 1
ATOM 566 C C . GLN A 1 72 ? -5.727 -8.894 7.637 1.00 91.31 72 GLN A C 1
ATOM 568 O O . GLN A 1 72 ? -5.846 -8.016 8.491 1.00 91.31 72 GLN A O 1
ATOM 573 N N . PHE A 1 73 ? -6.053 -8.704 6.357 1.00 88.75 73 PHE A N 1
ATOM 574 C CA . PHE A 1 73 ? -6.745 -7.507 5.901 1.00 88.75 73 PHE A CA 1
ATOM 575 C C . PHE A 1 73 ? -8.137 -7.413 6.540 1.00 88.75 73 PHE A C 1
ATOM 577 O O . PHE A 1 73 ? -8.468 -6.370 7.101 1.00 88.75 73 PHE A O 1
ATOM 584 N N . ASP A 1 74 ? -8.896 -8.513 6.557 1.00 89.69 74 ASP A N 1
ATOM 585 C CA . ASP A 1 74 ? -10.203 -8.593 7.220 1.00 89.69 74 ASP A CA 1
ATOM 586 C C . ASP A 1 74 ? -10.106 -8.247 8.713 1.00 89.69 74 ASP A C 1
ATOM 588 O O . ASP A 1 74 ? -10.925 -7.489 9.232 1.00 89.69 74 ASP A O 1
ATOM 592 N N . ALA A 1 75 ? -9.063 -8.729 9.400 1.00 94.12 75 ALA A N 1
ATOM 593 C CA . ALA A 1 75 ? -8.812 -8.388 10.800 1.00 94.12 75 ALA A CA 1
ATOM 594 C C . ALA A 1 75 ? -8.541 -6.889 11.006 1.00 94.12 75 ALA A C 1
ATOM 596 O O . ALA A 1 75 ? -9.070 -6.282 11.939 1.00 94.12 75 ALA A O 1
ATOM 597 N N . LEU A 1 76 ? -7.742 -6.272 10.130 1.00 92.94 76 LEU A N 1
ATOM 598 C CA . LEU A 1 76 ? -7.456 -4.839 10.196 1.00 92.94 76 LEU A CA 1
ATOM 599 C C . LEU A 1 76 ? -8.709 -4.002 9.905 1.00 92.94 76 LEU A C 1
ATOM 601 O O . LEU A 1 76 ? -8.974 -3.033 10.617 1.00 92.94 76 LEU A O 1
ATOM 605 N N . ALA A 1 77 ? -9.488 -4.384 8.890 1.00 92.69 77 ALA A N 1
ATOM 606 C CA . ALA A 1 77 ? -10.742 -3.725 8.547 1.00 92.69 77 ALA A CA 1
ATOM 607 C C . ALA A 1 77 ? -11.738 -3.802 9.714 1.00 92.69 77 ALA A C 1
ATOM 609 O O . ALA A 1 77 ? -12.253 -2.771 10.146 1.00 92.69 77 ALA A O 1
ATOM 610 N N . ALA A 1 78 ? -11.919 -4.991 10.299 1.00 96.12 78 ALA A N 1
ATOM 611 C CA . ALA A 1 78 ? -12.759 -5.205 11.474 1.00 96.12 78 ALA A CA 1
ATOM 612 C C . ALA A 1 78 ? -12.332 -4.328 12.661 1.00 96.12 78 ALA A C 1
ATOM 614 O O . ALA A 1 78 ? -13.182 -3.674 13.262 1.00 96.12 78 ALA A O 1
ATOM 615 N N . ALA A 1 79 ? -11.028 -4.253 12.954 1.00 96.25 79 ALA A N 1
ATOM 616 C CA . ALA A 1 79 ? -10.480 -3.413 14.020 1.00 96.25 79 ALA A CA 1
ATOM 617 C C . ALA A 1 79 ? -10.766 -1.917 13.813 1.00 96.25 79 ALA A C 1
ATOM 619 O O . ALA A 1 79 ? -11.110 -1.205 14.760 1.00 96.25 79 ALA A O 1
ATOM 620 N N . VAL A 1 80 ? -10.644 -1.419 12.582 1.00 95.31 80 VAL A N 1
ATOM 621 C CA . VAL A 1 80 ? -10.988 -0.026 12.266 1.00 95.31 80 VAL A CA 1
ATOM 622 C C . VAL A 1 80 ? -12.493 0.207 12.416 1.00 95.31 80 VAL A C 1
ATOM 624 O O . VAL A 1 80 ? -12.891 1.164 13.075 1.00 95.31 80 VAL A O 1
ATOM 627 N N . GLU A 1 81 ? -13.327 -0.674 11.863 1.00 95.62 81 GLU A N 1
ATOM 628 C CA . GLU A 1 81 ? -14.790 -0.541 11.886 1.00 95.62 81 GLU A CA 1
ATOM 629 C C . GLU A 1 81 ? -15.392 -0.576 13.292 1.00 95.62 81 GLU A C 1
ATOM 631 O O . GLU A 1 81 ? -16.364 0.130 13.556 1.00 95.62 81 GLU A O 1
ATOM 636 N N . CYS A 1 82 ? -14.847 -1.393 14.197 1.00 96.56 82 CYS A N 1
ATOM 637 C CA . CYS A 1 82 ? -15.342 -1.487 15.570 1.00 96.56 82 CYS A CA 1
ATOM 638 C C . CYS A 1 82 ? -14.740 -0.428 16.509 1.00 96.56 82 CYS A C 1
ATOM 640 O O . CYS A 1 82 ? -15.049 -0.415 17.696 1.00 96.56 82 CYS A O 1
ATOM 642 N N . GLY A 1 83 ? -13.872 0.454 16.007 1.00 96.75 83 GLY A N 1
ATOM 643 C CA . GLY A 1 83 ? -13.259 1.512 16.807 1.00 96.75 83 GLY A CA 1
ATOM 644 C C . GLY A 1 83 ? -12.161 1.018 17.756 1.00 96.75 83 GLY A C 1
ATOM 645 O O . GLY A 1 83 ? -11.874 1.653 18.774 1.00 96.75 83 GLY A O 1
ATOM 646 N N . TYR A 1 84 ? -11.490 -0.093 17.424 1.00 96.81 84 TYR A N 1
ATOM 647 C CA . TYR A 1 84 ? -10.316 -0.584 18.162 1.00 96.81 84 TYR A CA 1
ATOM 648 C C . TYR A 1 84 ? -9.170 0.445 18.180 1.00 96.81 84 TYR A C 1
ATOM 650 O O . TYR A 1 84 ? -8.365 0.487 19.111 1.00 96.81 84 TYR A O 1
ATOM 658 N N . TYR A 1 85 ? -9.073 1.303 17.165 1.00 95.56 85 TYR A N 1
ATOM 659 C CA . TYR A 1 85 ? -8.048 2.351 17.082 1.00 95.56 85 TYR A CA 1
ATOM 660 C C . TYR A 1 85 ? -8.540 3.748 17.494 1.00 95.56 85 TYR A C 1
ATOM 662 O O . TYR A 1 85 ? -7.777 4.709 17.400 1.00 95.56 85 TYR A O 1
ATOM 670 N N . GLU A 1 86 ? -9.785 3.886 17.955 1.00 96.94 86 GLU A N 1
ATOM 671 C CA . GLU A 1 86 ? -10.310 5.169 18.429 1.00 96.94 86 GLU A CA 1
ATOM 672 C C . GLU A 1 86 ? -9.687 5.589 19.768 1.00 96.94 86 GLU A C 1
ATOM 674 O O . GLU A 1 86 ? -9.107 4.786 20.503 1.00 96.94 86 GLU A O 1
ATOM 67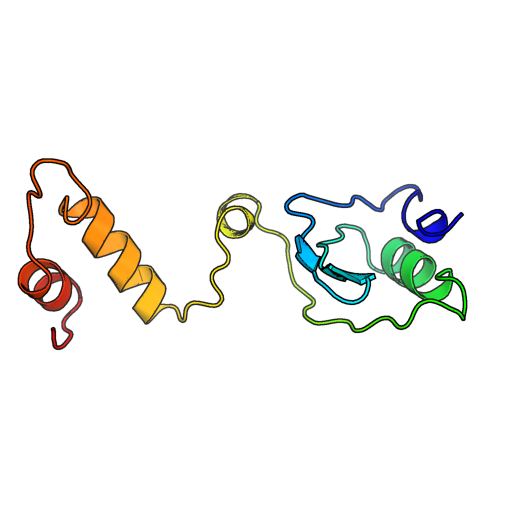9 N N . SER A 1 87 ? -9.806 6.878 20.089 1.00 93.44 87 SER A N 1
ATOM 680 C CA . SER A 1 87 ? -9.374 7.430 21.372 1.00 93.44 87 SER A CA 1
ATOM 681 C C . SER A 1 87 ? -10.510 8.257 21.992 1.00 93.44 87 SER A C 1
ATOM 683 O O . SER A 1 87 ? -10.781 9.358 21.503 1.00 93.44 87 SER A O 1
ATOM 685 N N . PRO A 1 88 ? -11.180 7.760 23.055 1.00 93.94 88 PRO A N 1
ATOM 686 C CA . PRO A 1 88 ? -10.972 6.456 23.698 1.00 93.94 88 PRO A CA 1
ATOM 687 C C . PRO A 1 88 ? -11.392 5.277 22.803 1.00 93.94 88 PRO A C 1
ATOM 689 O O . PRO A 1 88 ? -12.271 5.414 21.960 1.00 93.94 88 PRO A O 1
ATOM 692 N N . ARG A 1 89 ? -10.759 4.117 23.010 1.00 96.88 89 ARG A N 1
ATOM 693 C CA . ARG A 1 89 ? -11.013 2.882 22.253 1.00 96.88 89 ARG A CA 1
ATOM 694 C C . ARG A 1 89 ? -12.432 2.368 22.513 1.00 96.88 89 ARG A C 1
ATOM 696 O O . ARG A 1 89 ? -12.812 2.210 23.672 1.00 96.88 89 ARG A O 1
ATOM 703 N N . ALA A 1 90 ? -13.170 2.071 21.444 1.00 96.94 90 ALA A N 1
ATOM 704 C CA . ALA A 1 90 ? -14.554 1.596 21.518 1.00 96.94 90 ALA A CA 1
ATOM 705 C C . ALA A 1 90 ? -14.690 0.061 21.539 1.00 96.94 90 ALA A C 1
ATOM 707 O O . ALA A 1 90 ? -15.726 -0.439 21.972 1.00 96.94 90 ALA A O 1
ATOM 708 N N . ALA A 1 91 ? -13.654 -0.678 21.124 1.00 97.44 91 ALA A N 1
ATOM 709 C CA . ALA A 1 91 ? -13.657 -2.143 21.054 1.00 97.44 91 ALA A CA 1
ATOM 710 C C . ALA A 1 91 ? -12.312 -2.766 21.446 1.00 97.44 91 ALA A C 1
ATOM 712 O O . ALA A 1 91 ? -11.255 -2.161 21.273 1.00 97.44 91 ALA A O 1
ATOM 713 N N . SER A 1 92 ? -12.359 -3.989 21.961 1.00 96.75 92 SER A N 1
ATOM 714 C CA . SER A 1 92 ? -11.221 -4.823 22.359 1.00 96.75 92 SER A CA 1
ATOM 715 C C . SER A 1 92 ? -10.691 -5.691 21.207 1.00 96.75 92 SER A C 1
ATOM 717 O O . SER A 1 92 ? -11.220 -5.650 20.099 1.00 96.75 92 SER A O 1
ATOM 719 N N . VAL A 1 93 ? -9.606 -6.443 21.438 1.00 96.38 93 VAL A N 1
ATOM 720 C CA . VAL A 1 93 ? -9.082 -7.377 20.420 1.00 96.38 93 VAL A CA 1
ATOM 721 C C . VAL A 1 93 ? -9.977 -8.612 20.311 1.00 96.38 93 VAL A C 1
ATOM 723 O O . VAL A 1 93 ? -10.154 -9.151 19.224 1.00 96.38 93 VAL A O 1
ATOM 726 N N . GLU A 1 94 ? -10.616 -8.992 21.415 1.00 97.56 94 GLU A N 1
ATOM 727 C CA . GLU A 1 94 ? -11.624 -10.041 21.485 1.00 97.56 94 GLU A CA 1
ATOM 728 C C . GLU A 1 94 ? -12.837 -9.693 20.610 1.00 97.56 94 GLU A C 1
ATOM 730 O O . GLU A 1 94 ? -13.262 -10.517 19.807 1.00 97.56 94 GLU A O 1
ATOM 735 N N . ASP A 1 95 ? -13.312 -8.441 20.659 1.00 97.06 95 ASP A N 1
ATOM 736 C CA . ASP A 1 95 ? -14.420 -7.975 19.808 1.00 97.06 95 ASP A CA 1
ATOM 737 C C . ASP A 1 95 ? -14.077 -8.053 18.304 1.00 97.06 95 ASP A C 1
ATOM 739 O O . ASP A 1 95 ? -14.945 -8.316 17.468 1.00 97.06 95 ASP A O 1
ATOM 743 N N . VAL A 1 96 ? -12.806 -7.829 17.942 1.00 97.31 96 VAL A N 1
ATOM 744 C CA . VAL A 1 96 ? -12.316 -7.974 16.559 1.00 97.31 96 VAL A CA 1
ATOM 745 C C . VAL A 1 96 ? -12.282 -9.442 16.152 1.00 97.31 96 VAL A C 1
ATOM 747 O O . VAL A 1 96 ? -12.753 -9.781 15.067 1.00 97.31 96 VAL A O 1
ATOM 750 N N . ALA A 1 97 ? -11.737 -10.300 17.014 1.00 96.38 97 ALA A N 1
ATOM 751 C CA . ALA A 1 97 ? -11.613 -11.731 16.770 1.00 96.38 97 ALA A CA 1
ATOM 752 C C . ALA A 1 97 ? -12.987 -12.395 16.592 1.00 96.38 97 ALA A C 1
ATOM 754 O O . ALA A 1 97 ? -13.194 -13.118 15.615 1.00 96.38 97 ALA A O 1
ATOM 755 N N . ASP A 1 98 ? -13.950 -12.054 17.453 1.00 96.62 98 ASP A N 1
ATOM 756 C CA . ASP A 1 98 ? -15.333 -12.527 17.369 1.00 96.62 98 ASP A CA 1
ATOM 757 C C . ASP A 1 98 ? -16.004 -12.100 16.053 1.00 96.62 98 ASP A C 1
ATOM 759 O O . ASP A 1 98 ? -16.756 -12.868 15.448 1.00 96.62 98 ASP A O 1
ATOM 763 N N . ARG A 1 99 ? -15.707 -10.891 15.556 1.00 95.31 99 ARG A N 1
ATOM 764 C CA . ARG A 1 99 ? -16.280 -10.369 14.303 1.00 95.31 99 ARG A CA 1
ATOM 765 C C . ARG A 1 99 ? -15.815 -11.133 13.062 1.00 95.31 99 ARG A C 1
ATOM 767 O O . ARG A 1 99 ? -16.556 -11.181 12.082 1.00 95.31 99 ARG A O 1
ATOM 774 N N . ILE A 1 100 ? -14.614 -11.710 13.094 1.00 95.56 100 ILE A N 1
ATOM 775 C CA . ILE A 1 100 ? -14.006 -12.419 11.955 1.00 95.56 100 ILE A CA 1
ATOM 776 C C . ILE A 1 100 ? -13.897 -13.939 12.167 1.00 95.56 100 ILE A C 1
ATOM 778 O O . ILE A 1 100 ? -13.189 -14.606 11.409 1.00 95.56 100 ILE A O 1
ATOM 782 N N . ASP A 1 101 ? -14.561 -14.480 13.195 1.00 95.88 101 ASP A N 1
ATOM 783 C CA . ASP A 1 101 ? -14.493 -15.896 13.591 1.00 95.88 101 ASP A CA 1
ATOM 784 C C . ASP A 1 101 ? -13.036 -16.394 13.700 1.00 95.88 101 ASP A C 1
ATOM 786 O O . ASP A 1 101 ? -12.579 -17.334 13.033 1.00 95.88 101 ASP A O 1
ATOM 790 N N . ALA A 1 102 ? -12.246 -15.669 14.493 1.00 93.69 102 ALA A N 1
ATOM 791 C CA . ALA A 1 102 ? -10.853 -15.978 14.785 1.00 93.69 102 ALA A CA 1
ATOM 792 C C . ALA A 1 102 ? -10.612 -16.091 16.293 1.00 93.69 102 ALA A C 1
ATOM 794 O O . ALA A 1 102 ? -11.427 -15.682 17.113 1.00 93.69 102 ALA A O 1
ATOM 795 N N . ALA A 1 103 ? -9.461 -16.655 16.653 1.00 91.50 103 ALA A N 1
ATOM 796 C CA . ALA A 1 103 ? -8.961 -16.551 18.015 1.00 91.50 103 ALA A CA 1
ATOM 797 C C . ALA A 1 103 ? -8.359 -15.145 18.253 1.00 91.50 103 ALA A C 1
ATOM 799 O O . ALA 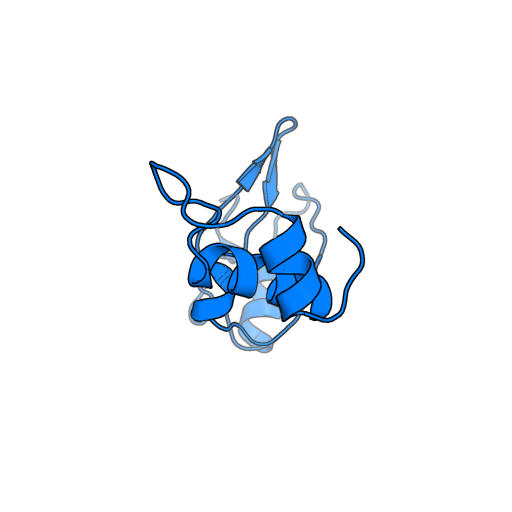A 1 103 ? -7.823 -14.580 17.291 1.00 91.50 103 ALA A O 1
ATOM 800 N N . PRO A 1 104 ? -8.429 -14.608 19.488 1.00 83.12 104 PRO A N 1
ATOM 801 C CA . PRO A 1 104 ? -7.798 -13.339 19.862 1.00 83.12 104 PRO A CA 1
ATOM 802 C C . PRO A 1 104 ? -6.268 -13.351 19.764 1.00 83.12 104 PRO A C 1
ATOM 804 O O . PRO A 1 104 ? -5.660 -14.427 19.985 1.00 83.12 104 PRO A O 1
#

pLDDT: mean 86.31, std 11.15, range [49.72, 97.56]

Secondary structure (DSSP, 8-state):
-TTTTTSSTTEEEEEEEEE-GGG-EEEEEEE-HHHHHHHHHTS-TTS-----------HHHHTT-----HHHHHHHHHHHHTTTTSSS----HHHHHHHTT---

Sequence (104 aa):
TMFGSLRRTGVVVVPPIDFRPDGVARLTVLGDQGPLRDALAGLPDRIDSEVLRIGEYDWRQHLFDPELTDRQFDALAAAVECGYYESPRAASVEDVADRIDAAP